Protein AF-A0A9P7FQL5-F1 (afdb_monomer_lite)

Sequence (85 aa):
MTTPLTVEEALSLHMEVKALQDREGISYAAAARELYLVEVAKHSSKVVAQEGFSKIMAQIEKHYPEQPIIEALNSNKGKGKENEA

Organism: NCBI:txid117069

pLDDT: mean 79.21, std 16.1, range [39.59, 98.25]

Secondary structure (DSSP, 8-state):
-PPPPPHHHHHHHHHHHHHHHHHHT--HHHHHHHHHHHHHHHHHHHHHHHHHHHHHHHHHHHH-TTS-HHHHHHHHHSSSS----

Foldseek 3Di:
DDDDDDPVRVVVLQVQLVVQCVVVVHDSVVSNVVVVVVVVVVVVVVVVVVVVVVVVVVVCCVVPVDDDPVCVVVVVVPPPPPDDD

Structure (mmCIF, N/CA/C/O backbone):
data_AF-A0A9P7FQL5-F1
#
_entry.id   AF-A0A9P7FQL5-F1
#
loop_
_atom_site.group_PDB
_atom_site.id
_atom_site.type_symbol
_atom_site.label_atom_id
_atom_site.label_alt_id
_atom_site.label_comp_id
_atom_site.label_asym_id
_atom_site.label_entity_id
_atom_site.label_seq_id
_atom_site.pdbx_PDB_ins_code
_atom_site.Cartn_x
_atom_site.Cartn_y
_atom_site.Cartn_z
_atom_site.occupancy
_atom_site.B_iso_or_equiv
_atom_site.auth_seq_id
_atom_site.auth_comp_id
_atom_site.auth_asym_id
_atom_site.auth_atom_id
_atom_site.pdbx_PDB_model_num
ATOM 1 N N . MET A 1 1 ? 9.868 4.782 -18.324 1.00 39.59 1 MET A N 1
ATOM 2 C CA . MET A 1 1 ? 8.442 4.569 -18.651 1.00 39.59 1 MET A CA 1
ATOM 3 C C . MET A 1 1 ? 7.928 3.524 -17.682 1.00 39.59 1 MET A C 1
ATOM 5 O O . MET A 1 1 ? 8.591 2.506 -17.542 1.00 39.59 1 MET A O 1
ATOM 9 N N . THR A 1 2 ? 6.861 3.804 -16.939 1.00 66.69 2 THR A N 1
ATOM 10 C CA . THR A 1 2 ? 6.250 2.816 -16.041 1.00 66.69 2 THR A CA 1
ATOM 11 C C . THR A 1 2 ? 5.541 1.762 -16.880 1.00 66.69 2 THR A C 1
ATOM 13 O O . THR A 1 2 ? 4.778 2.105 -17.782 1.00 66.69 2 THR A O 1
ATOM 16 N N . THR A 1 3 ? 5.824 0.487 -16.619 1.00 79.94 3 THR A N 1
ATOM 17 C CA . THR A 1 3 ? 5.095 -0.618 -17.244 1.00 79.94 3 THR A CA 1
ATOM 18 C C . THR A 1 3 ? 3.629 -0.523 -16.815 1.00 79.94 3 THR A C 1
ATOM 20 O O . THR A 1 3 ? 3.372 -0.383 -15.617 1.00 79.94 3 THR A O 1
ATOM 23 N N . PRO A 1 4 ? 2.666 -0.531 -17.750 1.00 85.19 4 PRO A N 1
ATOM 24 C CA . PRO A 1 4 ? 1.257 -0.560 -17.386 1.00 85.19 4 PRO A CA 1
ATOM 25 C C . PRO A 1 4 ? 0.927 -1.873 -16.669 1.00 85.19 4 PRO A C 1
ATOM 27 O O . PRO A 1 4 ? 1.510 -2.912 -16.977 1.00 85.19 4 PRO A O 1
ATOM 30 N N . LEU A 1 5 ? -0.018 -1.811 -15.731 1.00 86.44 5 LEU A N 1
ATOM 31 C CA . LEU A 1 5 ? -0.538 -3.000 -15.060 1.00 86.44 5 LEU A CA 1
ATOM 32 C C . LEU A 1 5 ? -1.196 -3.934 -16.079 1.00 86.44 5 LEU A C 1
ATOM 34 O O . LEU A 1 5 ? -1.874 -3.490 -17.011 1.00 86.44 5 LEU A O 1
ATOM 38 N N . THR A 1 6 ? -1.031 -5.231 -15.865 1.00 94.94 6 THR A N 1
ATOM 39 C CA . THR A 1 6 ? -1.842 -6.252 -16.524 1.00 94.94 6 THR A CA 1
ATOM 40 C C . THR A 1 6 ? -3.302 -6.154 -16.065 1.00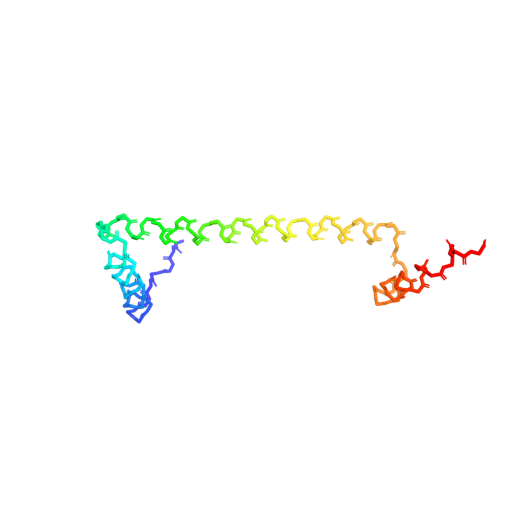 94.94 6 THR A C 1
ATOM 42 O O . THR A 1 6 ? -3.625 -5.550 -15.038 1.00 94.94 6 THR A O 1
ATOM 45 N N . VAL A 1 7 ? -4.217 -6.758 -16.829 1.00 93.31 7 VAL A N 1
ATOM 46 C CA . VAL A 1 7 ? -5.656 -6.762 -16.499 1.00 93.31 7 VAL A CA 1
ATOM 47 C C . VAL A 1 7 ? -5.917 -7.421 -15.141 1.00 93.31 7 VAL A C 1
ATOM 49 O O . VAL A 1 7 ? -6.744 -6.936 -14.373 1.00 93.31 7 VAL A O 1
ATOM 52 N N . GLU A 1 8 ? -5.195 -8.496 -14.829 1.00 94.81 8 GLU A N 1
ATOM 53 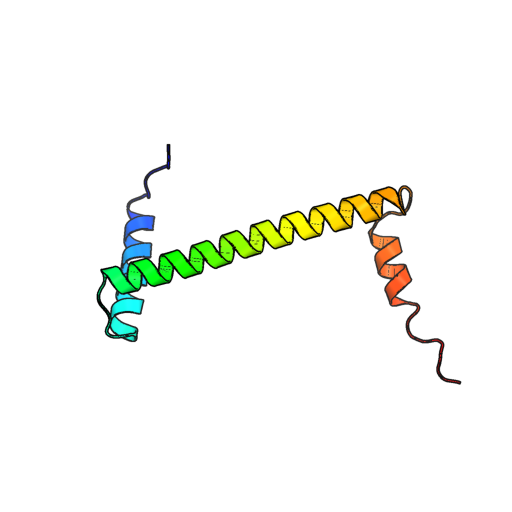C CA . GLU A 1 8 ? -5.310 -9.209 -13.555 1.00 94.81 8 GLU A CA 1
ATOM 54 C C . GLU A 1 8 ? -4.873 -8.332 -12.376 1.00 94.81 8 GLU A C 1
ATOM 56 O O . GLU A 1 8 ? -5.608 -8.198 -11.399 1.00 94.81 8 GLU A O 1
ATOM 61 N N . GLU A 1 9 ? -3.731 -7.653 -12.500 1.00 91.50 9 GLU A N 1
ATOM 62 C CA . GLU A 1 9 ? -3.232 -6.735 -11.471 1.00 91.50 9 GLU A CA 1
ATOM 63 C C . GLU A 1 9 ? -4.188 -5.555 -11.250 1.00 91.50 9 GLU A C 1
ATOM 65 O O . GLU A 1 9 ? -4.450 -5.166 -10.111 1.00 91.50 9 GLU A O 1
ATOM 70 N N . ALA A 1 10 ? -4.761 -5.009 -12.327 1.00 91.44 10 ALA A N 1
ATOM 71 C CA . ALA A 1 10 ? -5.741 -3.932 -12.235 1.00 91.44 10 ALA A CA 1
ATOM 72 C C . ALA A 1 10 ? -7.032 -4.377 -11.523 1.00 91.44 10 ALA A C 1
ATOM 74 O O . ALA A 1 10 ? -7.577 -3.626 -10.711 1.00 91.44 10 ALA A O 1
ATOM 75 N N . LEU A 1 11 ? -7.511 -5.598 -11.793 1.00 94.75 11 LEU A N 1
ATOM 76 C CA . LEU A 1 11 ? -8.681 -6.168 -11.120 1.00 94.75 11 LEU A CA 1
ATOM 77 C C . LEU A 1 11 ? -8.402 -6.452 -9.643 1.00 94.75 11 LEU A C 1
ATOM 79 O O . LEU A 1 11 ? -9.231 -6.111 -8.800 1.00 94.75 11 LEU A O 1
ATOM 83 N N . SER A 1 12 ? -7.234 -7.012 -9.318 1.00 94.56 12 SER A N 1
ATOM 84 C CA . SER A 1 12 ? -6.834 -7.251 -7.928 1.00 94.56 12 SER A CA 1
ATOM 85 C C . SER A 1 12 ? -6.796 -5.945 -7.135 1.00 94.56 12 SER A C 1
ATOM 87 O O . SER A 1 12 ? -7.430 -5.839 -6.084 1.00 94.56 12 SER A O 1
ATOM 89 N N . LEU A 1 13 ? -6.153 -4.910 -7.686 1.00 93.31 13 LEU A N 1
ATOM 90 C CA . LEU A 1 13 ? -6.099 -3.592 -7.057 1.00 93.31 13 LEU A CA 1
ATOM 91 C C . LEU A 1 13 ? -7.500 -2.988 -6.886 1.00 93.31 13 LEU A C 1
ATOM 93 O O . LEU A 1 13 ? -7.805 -2.411 -5.844 1.00 93.31 13 LEU A O 1
ATOM 97 N N . HIS A 1 14 ? -8.380 -3.143 -7.879 1.00 95.12 14 HIS A N 1
ATOM 98 C CA . HIS A 1 14 ? -9.763 -2.681 -7.773 1.00 95.12 14 HIS A CA 1
ATOM 99 C C . HIS A 1 14 ? -10.514 -3.349 -6.612 1.00 95.12 14 HIS A C 1
ATOM 101 O O . HIS A 1 14 ? -11.203 -2.655 -5.862 1.00 95.12 14 HIS A O 1
ATOM 107 N N . MET A 1 15 ? -10.367 -4.666 -6.433 1.00 97.88 15 MET A N 1
ATOM 108 C CA . MET A 1 15 ? -10.998 -5.384 -5.321 1.00 97.88 15 MET A CA 1
ATOM 109 C C . MET A 1 15 ? -10.504 -4.883 -3.964 1.00 97.88 15 MET A C 1
ATOM 111 O O . MET A 1 15 ? -11.313 -4.701 -3.057 1.00 97.88 15 MET A O 1
ATOM 115 N N . GLU A 1 16 ? -9.206 -4.614 -3.824 1.00 96.94 16 GLU A N 1
ATOM 116 C CA . GLU A 1 16 ? -8.638 -4.071 -2.586 1.00 96.94 16 GLU A CA 1
ATOM 117 C C . GLU A 1 16 ? -9.185 -2.675 -2.271 1.00 96.94 16 GLU A C 1
ATOM 119 O O . GLU A 1 16 ? -9.603 -2.409 -1.140 1.00 96.94 16 GLU A O 1
ATOM 124 N N . VAL A 1 17 ? -9.257 -1.797 -3.278 1.00 97.69 17 VAL A N 1
ATOM 125 C CA . VAL A 1 17 ? -9.838 -0.457 -3.115 1.00 97.69 17 VAL A CA 1
ATOM 126 C C . VAL A 1 17 ? -11.313 -0.559 -2.733 1.00 97.69 17 VAL A C 1
ATOM 128 O O . VAL A 1 17 ? -11.758 0.152 -1.833 1.00 97.69 17 VAL A O 1
ATOM 131 N N . LYS A 1 18 ? -12.074 -1.451 -3.378 1.00 97.75 18 LYS A N 1
ATOM 132 C CA . LYS A 1 18 ? -13.490 -1.692 -3.069 1.00 97.75 18 LYS A CA 1
ATOM 133 C C . LYS A 1 18 ? -13.693 -2.227 -1.657 1.00 97.75 18 LYS A C 1
ATOM 135 O O . LYS A 1 18 ? -14.533 -1.697 -0.939 1.00 97.75 18 LYS A O 1
ATOM 140 N N . ALA A 1 19 ? -12.896 -3.202 -1.235 1.00 97.88 19 ALA A N 1
ATOM 141 C CA . ALA A 1 19 ? -12.965 -3.745 0.114 1.00 97.88 19 ALA A CA 1
ATOM 142 C C . ALA A 1 19 ? -12.689 -2.665 1.171 1.00 97.88 19 ALA A C 1
ATOM 144 O O . ALA A 1 19 ? -13.399 -2.586 2.172 1.00 97.88 19 ALA A O 1
ATOM 145 N N . LEU A 1 20 ? -11.696 -1.799 0.939 1.00 96.69 20 LEU A N 1
ATOM 146 C CA . LEU A 1 20 ? -11.402 -0.686 1.842 1.00 96.69 20 LEU A CA 1
ATOM 147 C C . LEU A 1 20 ? -12.511 0.374 1.825 1.00 96.69 20 LEU A C 1
ATOM 149 O O . LEU A 1 20 ? -12.897 0.875 2.878 1.00 96.69 20 LEU A O 1
ATOM 153 N N . GLN A 1 21 ? -13.047 0.686 0.644 1.00 98.25 21 GLN A N 1
ATOM 154 C CA . GLN A 1 21 ? -14.169 1.606 0.486 1.00 98.25 21 GLN A CA 1
ATOM 155 C C . GLN A 1 21 ? -15.371 1.158 1.324 1.00 98.25 21 GLN A C 1
ATOM 157 O O . GLN A 1 21 ? -15.930 1.954 2.077 1.00 98.25 21 GLN A O 1
ATOM 162 N N . ASP A 1 22 ? -15.746 -0.114 1.198 1.00 98.06 22 ASP A N 1
ATOM 163 C CA . ASP A 1 22 ? -16.926 -0.673 1.849 1.00 98.06 22 ASP A CA 1
ATOM 164 C C . ASP A 1 22 ? -16.701 -0.831 3.367 1.00 98.06 22 ASP A C 1
ATOM 166 O O . ASP A 1 22 ? -17.629 -0.628 4.149 1.00 98.06 22 ASP A O 1
ATOM 170 N N . ARG A 1 23 ? -15.465 -1.126 3.800 1.00 97.75 23 ARG A N 1
ATOM 171 C CA . ARG A 1 23 ? -15.102 -1.251 5.222 1.00 97.75 23 ARG A CA 1
ATOM 172 C C . ARG A 1 23 ? -15.103 0.085 5.964 1.00 97.75 23 ARG A C 1
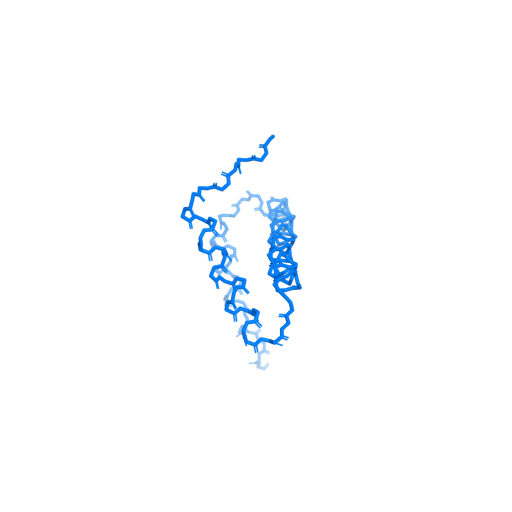ATOM 174 O O . ARG A 1 23 ? -15.583 0.145 7.090 1.00 97.75 23 ARG A O 1
ATOM 181 N N . GLU A 1 24 ? -14.546 1.130 5.357 1.00 96.50 24 GLU A N 1
ATOM 182 C CA . GLU A 1 24 ? -14.363 2.438 6.008 1.00 96.50 24 GLU A CA 1
ATOM 183 C C . GLU A 1 24 ? -15.501 3.425 5.689 1.00 96.50 24 GLU A C 1
ATOM 185 O O . GLU A 1 24 ? -15.562 4.512 6.259 1.00 96.50 24 GLU A O 1
ATOM 190 N N . GLY A 1 25 ? -16.396 3.084 4.753 1.00 97.50 25 GLY A N 1
ATOM 191 C CA . GLY A 1 25 ? -17.491 3.961 4.328 1.00 97.50 25 GLY A CA 1
ATOM 192 C C . GLY A 1 25 ? -17.020 5.240 3.625 1.00 97.50 25 GLY A C 1
ATOM 193 O O . GLY A 1 25 ? -17.712 6.258 3.655 1.00 97.50 25 GLY A O 1
ATOM 194 N N . ILE A 1 26 ? -15.834 5.212 3.011 1.00 97.19 26 ILE A N 1
ATOM 195 C CA . ILE A 1 26 ? -15.213 6.368 2.346 1.00 97.19 26 ILE A CA 1
ATOM 196 C C . ILE A 1 26 ? -15.448 6.352 0.831 1.00 97.19 26 ILE A C 1
ATOM 198 O O . ILE A 1 26 ? -16.015 5.419 0.265 1.00 97.19 26 ILE A O 1
ATOM 202 N N . SER A 1 27 ? -15.023 7.407 0.133 1.00 98.06 27 SER A N 1
ATOM 203 C CA . SER A 1 27 ? -15.072 7.421 -1.331 1.00 98.06 27 SER A CA 1
ATOM 204 C C . SER A 1 27 ? -14.014 6.487 -1.927 1.00 98.06 27 SER A C 1
ATOM 206 O O . SER A 1 27 ? -12.942 6.292 -1.355 1.00 98.06 27 SER A O 1
ATOM 208 N N . TYR A 1 28 ? -14.279 5.953 -3.123 1.00 96.88 28 TYR A N 1
ATOM 209 C CA . TYR A 1 28 ? -13.318 5.114 -3.849 1.00 96.88 28 TYR A CA 1
ATOM 210 C C . TYR A 1 28 ? -11.961 5.818 -4.038 1.00 96.88 28 TYR A C 1
ATOM 212 O O . TYR A 1 28 ? -10.908 5.216 -3.853 1.00 96.88 28 TYR A O 1
ATOM 220 N N . ALA A 1 29 ? -11.981 7.119 -4.351 1.00 95.94 29 ALA A N 1
ATOM 221 C CA . ALA A 1 29 ? -10.768 7.922 -4.503 1.00 95.94 29 ALA A CA 1
ATOM 222 C C . ALA A 1 29 ? -9.976 8.044 -3.190 1.00 95.94 29 ALA A C 1
ATOM 224 O O . ALA A 1 29 ? -8.748 7.979 -3.209 1.00 95.94 29 ALA A O 1
ATOM 225 N N . ALA A 1 30 ? -10.665 8.192 -2.053 1.00 95.19 30 ALA A N 1
ATOM 226 C CA . ALA A 1 30 ? -10.019 8.214 -0.745 1.00 95.19 30 ALA A CA 1
ATOM 227 C C . ALA A 1 30 ? -9.402 6.848 -0.409 1.00 95.19 30 ALA A C 1
ATOM 229 O O . ALA A 1 30 ? -8.231 6.793 -0.053 1.00 95.19 30 ALA A O 1
ATOM 230 N N . ALA A 1 31 ? -10.133 5.750 -0.620 1.00 96.56 31 ALA A N 1
ATOM 231 C CA . ALA A 1 31 ? -9.623 4.396 -0.403 1.00 96.56 31 ALA A CA 1
ATOM 232 C C . ALA A 1 31 ? -8.383 4.091 -1.264 1.00 96.56 31 ALA A C 1
ATOM 234 O O . ALA A 1 31 ? -7.378 3.594 -0.758 1.00 96.56 31 ALA A O 1
ATOM 235 N N . ALA A 1 32 ? -8.406 4.458 -2.549 1.00 95.56 32 ALA A N 1
ATOM 236 C CA . ALA A 1 32 ? -7.253 4.296 -3.433 1.00 95.56 32 ALA A CA 1
ATOM 237 C C . ALA A 1 32 ? -6.038 5.107 -2.957 1.00 95.56 32 ALA A C 1
ATOM 239 O O . ALA A 1 32 ? -4.908 4.618 -2.984 1.00 95.56 32 ALA A O 1
ATOM 240 N N . ARG A 1 33 ? -6.267 6.339 -2.483 1.00 93.75 33 ARG A N 1
ATOM 241 C CA . ARG A 1 33 ? -5.212 7.192 -1.929 1.00 93.75 33 ARG A CA 1
ATOM 242 C C . ARG A 1 33 ? -4.604 6.597 -0.658 1.00 93.75 33 ARG A C 1
ATOM 244 O O . ARG A 1 33 ? -3.385 6.625 -0.521 1.00 93.75 33 ARG A O 1
ATOM 251 N N . GLU A 1 34 ? -5.421 6.062 0.244 1.00 93.88 34 GLU A N 1
ATOM 252 C CA . GLU A 1 34 ? -4.944 5.422 1.475 1.00 93.88 34 GLU A CA 1
ATOM 253 C C . GLU A 1 34 ? -4.074 4.195 1.173 1.00 93.88 34 GLU A C 1
ATOM 255 O O . GLU A 1 34 ? -2.958 4.095 1.684 1.00 93.88 34 GLU A O 1
ATOM 260 N N . LEU A 1 35 ? -4.514 3.310 0.269 1.00 93.94 35 LEU A N 1
ATOM 261 C CA . LEU A 1 35 ? -3.708 2.156 -0.151 1.00 93.94 35 LEU A CA 1
ATOM 262 C C . LEU A 1 35 ? -2.371 2.581 -0.767 1.00 93.94 35 LEU A C 1
ATOM 264 O O . LEU A 1 35 ? -1.328 2.017 -0.432 1.00 93.94 35 LEU A O 1
ATOM 268 N N . TYR A 1 36 ? -2.378 3.618 -1.608 1.00 92.38 36 TYR A N 1
ATOM 269 C CA . TYR A 1 36 ? -1.151 4.167 -2.180 1.00 92.38 36 TYR A CA 1
ATOM 270 C C . TYR A 1 36 ? -0.186 4.680 -1.102 1.00 92.38 36 TYR A C 1
ATOM 272 O O . TYR A 1 36 ? 1.001 4.360 -1.138 1.00 92.38 36 TYR A O 1
ATOM 280 N N . LEU A 1 37 ? -0.674 5.448 -0.124 1.00 90.88 37 LEU A N 1
ATOM 281 C CA . LEU A 1 37 ? 0.169 5.986 0.948 1.00 90.88 37 LEU A CA 1
ATOM 282 C C . LEU A 1 37 ? 0.776 4.884 1.818 1.00 90.88 37 LEU A C 1
ATOM 284 O O . LEU A 1 37 ? 1.953 4.966 2.176 1.00 90.88 37 LEU A O 1
ATOM 288 N N . VAL A 1 38 ? 0.000 3.842 2.119 1.00 89.81 38 VAL A N 1
ATOM 289 C CA . VAL A 1 38 ? 0.487 2.663 2.842 1.00 89.81 38 VAL A CA 1
ATOM 290 C C . VAL A 1 38 ? 1.619 1.988 2.071 1.00 89.81 38 VAL A C 1
ATOM 292 O O . VAL A 1 38 ? 2.652 1.659 2.657 1.00 89.81 38 VAL A O 1
ATOM 295 N N . GLU A 1 39 ? 1.466 1.807 0.761 1.00 88.56 39 GLU A N 1
ATOM 296 C CA . GLU A 1 39 ? 2.487 1.144 -0.049 1.00 88.56 39 GLU A CA 1
ATOM 297 C C . GLU A 1 39 ? 3.753 1.998 -0.203 1.00 88.56 39 GLU A C 1
ATOM 299 O O . GLU A 1 39 ? 4.869 1.493 -0.056 1.00 88.56 39 GLU A O 1
ATOM 304 N N . VAL A 1 40 ? 3.602 3.315 -0.371 1.00 86.56 40 VAL A N 1
ATOM 305 C CA . VAL A 1 40 ? 4.729 4.259 -0.347 1.00 86.56 40 VAL A CA 1
ATOM 306 C C . VAL A 1 40 ? 5.485 4.168 0.979 1.00 86.56 40 VAL A C 1
ATOM 308 O O . VAL A 1 40 ? 6.707 4.043 0.971 1.00 86.56 40 VAL A O 1
ATOM 311 N N . ALA A 1 41 ? 4.787 4.152 2.118 1.00 83.56 41 ALA A N 1
ATOM 312 C CA . ALA A 1 41 ? 5.422 4.047 3.431 1.00 83.56 41 ALA A CA 1
ATOM 313 C C . ALA A 1 41 ? 6.203 2.726 3.608 1.00 83.56 41 ALA A C 1
ATOM 315 O O . ALA A 1 41 ? 7.316 2.718 4.150 1.00 83.56 41 ALA A O 1
ATOM 316 N N . LYS A 1 42 ? 5.674 1.604 3.102 1.00 83.38 42 LYS A N 1
ATOM 317 C CA . LYS A 1 42 ? 6.393 0.316 3.086 1.00 83.38 42 LYS A CA 1
ATOM 318 C C . LYS A 1 42 ? 7.648 0.378 2.218 1.00 83.38 42 LYS A C 1
ATOM 320 O O . LYS A 1 42 ? 8.696 -0.124 2.618 1.00 83.38 42 LYS A O 1
ATOM 325 N N . HIS A 1 43 ? 7.571 0.994 1.044 1.00 81.62 43 HIS A N 1
ATOM 326 C CA . HIS A 1 43 ? 8.736 1.149 0.177 1.00 81.62 43 HIS A CA 1
ATOM 327 C C . HIS A 1 43 ? 9.797 2.060 0.797 1.00 81.62 43 HIS A C 1
ATOM 329 O O . HIS A 1 43 ? 10.969 1.688 0.827 1.00 81.62 43 HIS A O 1
ATOM 335 N N . SER A 1 44 ? 9.400 3.203 1.359 1.00 79.56 44 SER A N 1
ATOM 336 C CA . SER A 1 44 ? 10.324 4.116 2.035 1.00 79.56 44 SER A CA 1
ATOM 337 C C . SER A 1 44 ? 11.029 3.443 3.213 1.00 79.56 44 SER A C 1
ATOM 339 O O . SER A 1 44 ? 12.244 3.559 3.341 1.00 79.56 44 SER A O 1
ATOM 341 N N . SER A 1 45 ? 10.306 2.682 4.039 1.00 77.12 45 SER A N 1
ATOM 342 C CA . SER A 1 45 ? 10.913 1.959 5.166 1.00 77.12 45 SER A CA 1
ATOM 343 C C . SER A 1 45 ? 11.880 0.858 4.719 1.00 77.12 45 SER A C 1
ATOM 345 O O . SER A 1 45 ? 12.949 0.728 5.312 1.00 77.12 45 SER A O 1
ATOM 347 N N . LYS A 1 46 ? 11.576 0.121 3.640 1.00 75.69 46 LYS A N 1
ATOM 348 C CA . LYS A 1 46 ? 12.505 -0.860 3.046 1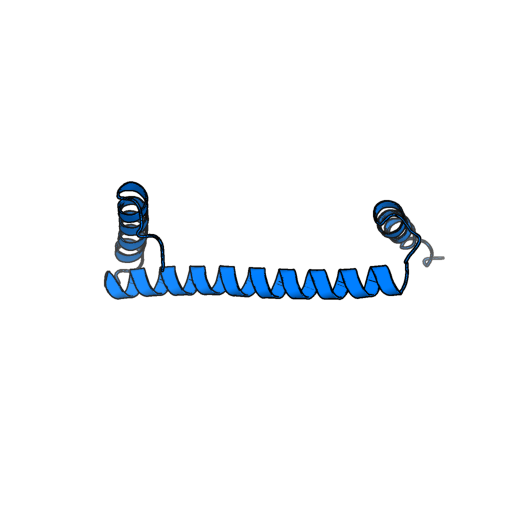.00 75.69 46 LYS A CA 1
ATOM 349 C C . LYS A 1 46 ? 13.794 -0.211 2.544 1.00 75.69 46 LYS A C 1
ATOM 351 O O . LYS A 1 46 ? 14.870 -0.722 2.834 1.00 75.69 46 LYS A O 1
ATOM 356 N N . VAL A 1 47 ? 13.692 0.911 1.829 1.00 75.06 47 VAL A N 1
ATOM 357 C CA . VAL A 1 47 ? 14.865 1.643 1.316 1.00 75.06 47 VAL A CA 1
ATOM 358 C C . VAL A 1 47 ? 15.729 2.140 2.473 1.00 75.06 47 VAL A C 1
ATOM 360 O O . VAL A 1 47 ? 16.928 1.878 2.499 1.00 75.06 47 VAL A O 1
ATOM 363 N N . VAL A 1 48 ? 15.117 2.767 3.480 1.00 73.38 48 VAL A N 1
ATOM 364 C CA . VAL A 1 48 ? 15.837 3.253 4.667 1.00 73.38 48 VAL A CA 1
ATOM 365 C C . VAL A 1 48 ? 16.501 2.100 5.429 1.00 73.38 48 VAL A C 1
ATOM 367 O O . VAL A 1 48 ? 17.657 2.218 5.838 1.00 73.38 48 VAL A O 1
ATOM 370 N N . ALA A 1 49 ? 15.816 0.963 5.589 1.00 74.62 49 ALA A N 1
ATOM 371 C CA . ALA A 1 49 ? 16.382 -0.222 6.230 1.00 74.62 49 ALA A CA 1
ATOM 372 C C . ALA A 1 49 ? 17.569 -0.797 5.440 1.00 74.62 49 ALA A C 1
ATOM 374 O O . ALA A 1 49 ? 18.586 -1.153 6.034 1.00 74.62 49 ALA A O 1
ATOM 375 N N . GLN A 1 50 ? 17.472 -0.844 4.110 1.00 76.94 50 GLN A N 1
ATOM 376 C CA . GLN A 1 50 ? 18.544 -1.319 3.238 1.00 76.94 50 GLN A CA 1
ATOM 377 C C . GLN A 1 50 ? 19.767 -0.393 3.279 1.00 76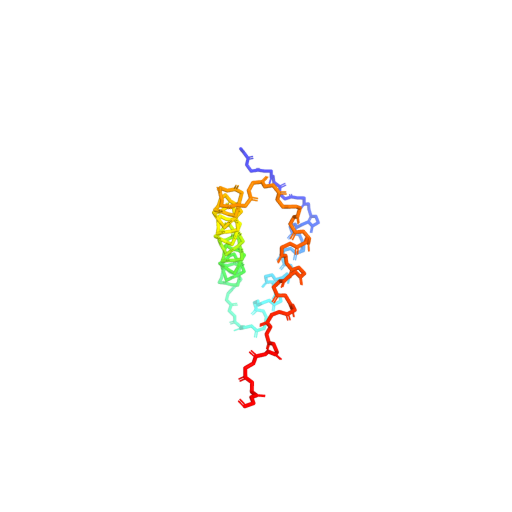.94 50 GLN A C 1
ATOM 379 O O . GLN A 1 50 ? 20.895 -0.870 3.380 1.00 76.94 50 GLN A O 1
ATOM 384 N N . GLU A 1 51 ? 19.571 0.926 3.259 1.00 75.50 51 GLU A N 1
ATOM 385 C CA . GLU A 1 51 ? 20.664 1.891 3.417 1.00 75.50 51 GLU A CA 1
ATOM 386 C C . GLU A 1 51 ? 21.335 1.782 4.790 1.00 75.50 51 GLU A C 1
ATOM 388 O O . GLU A 1 51 ? 22.563 1.841 4.889 1.00 75.50 51 GLU A O 1
ATOM 393 N N . GLY A 1 52 ? 20.542 1.606 5.852 1.00 76.19 52 GLY A N 1
ATOM 394 C CA . GLY A 1 52 ? 21.046 1.363 7.202 1.00 76.19 52 GLY A CA 1
ATOM 395 C C . GLY A 1 52 ? 21.881 0.086 7.275 1.00 76.19 52 GLY A C 1
ATOM 396 O O . GLY A 1 52 ? 22.999 0.111 7.787 1.00 76.19 52 GLY A O 1
ATOM 397 N N . PHE A 1 53 ? 21.382 -1.004 6.690 1.00 77.25 53 PHE A N 1
ATOM 398 C CA . PHE A 1 53 ? 22.094 -2.276 6.613 1.00 77.25 53 PHE A CA 1
ATOM 399 C C . PHE A 1 53 ? 23.424 -2.142 5.863 1.00 77.25 53 PHE A C 1
ATOM 401 O O . PHE A 1 53 ? 24.457 -2.536 6.394 1.00 77.25 53 PHE A O 1
ATOM 408 N N . SER A 1 54 ? 23.438 -1.510 4.687 1.00 75.62 54 SER A N 1
ATOM 409 C CA . SER A 1 54 ? 24.668 -1.289 3.913 1.00 75.62 54 SER A CA 1
ATOM 410 C C . SER A 1 54 ? 25.704 -0.460 4.677 1.00 75.62 54 SER A C 1
ATOM 412 O O . SER A 1 54 ? 26.894 -0.762 4.625 1.00 75.62 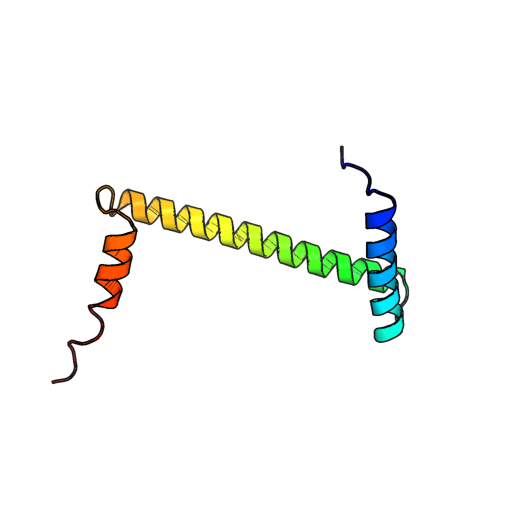54 SER A O 1
ATOM 414 N N . LYS A 1 55 ? 25.274 0.562 5.430 1.00 79.81 55 LYS A N 1
ATOM 415 C CA . LYS A 1 55 ? 26.173 1.362 6.281 1.00 79.81 55 LYS A CA 1
ATOM 416 C C . LYS A 1 55 ? 26.767 0.535 7.419 1.00 79.81 55 LYS A C 1
ATOM 418 O O . LYS A 1 55 ? 27.959 0.659 7.691 1.00 79.81 55 LYS A O 1
ATOM 423 N N . ILE A 1 56 ? 25.957 -0.308 8.061 1.00 82.06 56 ILE A N 1
ATOM 424 C CA . ILE A 1 56 ? 26.416 -1.227 9.109 1.00 82.06 56 ILE A CA 1
ATOM 425 C C . ILE A 1 56 ? 27.417 -2.226 8.522 1.00 82.06 56 ILE A C 1
ATOM 427 O O . ILE A 1 56 ? 28.499 -2.388 9.077 1.00 82.06 56 ILE A O 1
ATOM 431 N N . MET A 1 57 ? 27.109 -2.830 7.373 1.00 80.06 57 MET A N 1
ATOM 432 C CA . MET A 1 57 ? 28.003 -3.773 6.696 1.00 80.06 57 MET A CA 1
ATOM 433 C C . MET A 1 57 ? 29.339 -3.131 6.321 1.00 80.06 57 MET A C 1
ATOM 435 O O . MET A 1 57 ? 30.382 -3.677 6.663 1.00 80.06 57 MET A O 1
ATOM 439 N N . ALA A 1 58 ? 29.326 -1.929 5.739 1.00 80.69 58 ALA A N 1
ATOM 440 C CA . ALA A 1 58 ? 30.550 -1.196 5.419 1.00 80.69 58 ALA A CA 1
ATOM 441 C C . ALA A 1 58 ? 31.390 -0.873 6.671 1.00 80.69 58 ALA A C 1
ATOM 443 O O . ALA A 1 58 ? 32.621 -0.874 6.623 1.00 80.69 58 ALA A O 1
ATOM 444 N N . GLN A 1 59 ? 30.747 -0.598 7.812 1.00 78.06 59 GLN A N 1
ATOM 445 C CA . GLN A 1 59 ? 31.458 -0.418 9.079 1.00 78.06 59 GLN A CA 1
ATOM 446 C C . GLN A 1 59 ? 32.034 -1.732 9.605 1.00 78.06 59 GLN A C 1
ATOM 448 O O . GLN A 1 59 ? 33.172 -1.732 10.069 1.00 78.06 59 GLN A O 1
ATOM 453 N N . ILE A 1 60 ? 31.293 -2.836 9.528 1.00 74.25 60 ILE A N 1
ATOM 454 C CA . ILE A 1 60 ? 31.769 -4.153 9.964 1.00 74.25 60 ILE A CA 1
ATOM 455 C C . ILE A 1 60 ? 32.965 -4.587 9.116 1.00 74.25 60 ILE A C 1
ATOM 457 O O . ILE A 1 60 ? 34.003 -4.900 9.684 1.00 74.25 60 ILE A O 1
ATOM 461 N N . GLU A 1 61 ? 32.876 -4.518 7.787 1.00 77.06 61 GLU A N 1
ATOM 462 C CA . GLU A 1 61 ? 33.978 -4.858 6.873 1.00 77.06 61 GLU A CA 1
ATOM 463 C C . GLU A 1 61 ? 35.226 -4.005 7.132 1.00 77.06 61 GLU A C 1
ATOM 465 O O . GLU A 1 61 ? 36.346 -4.512 7.123 1.00 77.06 61 GLU A O 1
ATOM 470 N N . LYS A 1 62 ? 35.046 -2.713 7.438 1.00 77.38 62 LYS A N 1
ATOM 471 C CA . LYS A 1 62 ? 36.156 -1.814 7.776 1.00 77.38 62 LYS A CA 1
ATOM 472 C C . LYS A 1 62 ? 36.866 -2.195 9.081 1.00 77.38 62 LYS A C 1
ATOM 474 O O . LYS A 1 62 ? 38.077 -2.009 9.175 1.00 77.38 62 LYS A O 1
ATOM 479 N N . HIS A 1 63 ? 36.135 -2.649 10.100 1.00 76.50 63 HIS A N 1
ATOM 480 C CA . HIS A 1 63 ? 36.697 -2.916 11.434 1.00 76.50 63 HIS A CA 1
ATOM 481 C C . HIS A 1 63 ? 37.035 -4.397 11.668 1.00 76.50 63 HIS A C 1
ATOM 483 O O . HIS A 1 63 ? 37.847 -4.698 12.540 1.00 76.50 63 HIS A O 1
ATOM 489 N N . TYR A 1 64 ? 36.456 -5.308 10.883 1.00 70.56 64 TYR A N 1
ATOM 490 C CA . TYR A 1 64 ? 36.620 -6.760 10.987 1.00 70.56 64 TYR A CA 1
ATOM 491 C C . TYR A 1 64 ? 36.834 -7.399 9.598 1.00 70.56 64 TYR A C 1
ATOM 493 O O . TYR A 1 64 ? 36.029 -8.228 9.174 1.00 70.56 64 TYR A O 1
ATOM 501 N N . PRO A 1 65 ? 37.912 -7.040 8.873 1.00 65.06 65 PRO A N 1
ATOM 502 C CA . PRO A 1 65 ? 38.123 -7.461 7.483 1.00 65.06 65 PRO A CA 1
ATOM 503 C C . PRO A 1 65 ? 38.382 -8.968 7.299 1.00 65.06 65 PRO A C 1
ATOM 505 O O . PRO A 1 65 ? 38.252 -9.472 6.189 1.00 65.06 65 PRO A O 1
ATOM 508 N N . GLU A 1 66 ? 38.739 -9.693 8.365 1.00 65.62 66 GLU A N 1
ATOM 509 C CA . GLU A 1 66 ? 39.237 -11.080 8.288 1.00 65.62 66 GLU A CA 1
ATOM 510 C C . GLU A 1 66 ? 38.368 -12.109 9.038 1.00 65.62 66 GLU A C 1
ATOM 512 O O . GLU A 1 66 ? 38.772 -13.259 9.185 1.00 65.62 66 GLU A O 1
ATOM 517 N N . GLN A 1 67 ? 37.178 -11.741 9.531 1.00 58.16 67 GLN A N 1
ATOM 518 C CA . GLN A 1 67 ? 36.301 -12.696 10.224 1.00 58.16 67 GLN A CA 1
ATOM 519 C C . GLN A 1 67 ? 35.090 -13.062 9.359 1.00 58.16 67 GLN A C 1
ATOM 521 O O . GLN A 1 67 ? 34.297 -12.175 9.027 1.00 58.16 67 GLN A O 1
ATOM 526 N N . PRO A 1 68 ? 34.878 -14.348 9.012 1.00 57.62 68 PRO A N 1
ATOM 527 C CA . PRO A 1 68 ? 33.624 -14.760 8.402 1.00 57.62 68 PRO A CA 1
ATOM 528 C C . PRO A 1 68 ? 32.474 -14.401 9.355 1.00 57.62 68 PRO A C 1
ATOM 530 O O . PRO A 1 68 ? 32.459 -14.793 10.519 1.00 57.62 68 PRO A O 1
ATOM 533 N N . ILE A 1 69 ? 31.502 -13.637 8.850 1.00 59.41 69 ILE A N 1
ATOM 534 C CA . ILE A 1 69 ? 30.393 -12.982 9.581 1.00 59.41 69 ILE A CA 1
ATOM 535 C C . ILE A 1 69 ? 29.666 -13.921 10.570 1.00 59.41 69 ILE A C 1
ATOM 537 O O . ILE A 1 69 ? 29.171 -13.491 11.615 1.00 59.41 69 ILE A O 1
ATOM 541 N N . ILE A 1 70 ? 29.635 -15.220 10.264 1.00 57.56 70 ILE A N 1
ATOM 542 C CA . ILE A 1 70 ? 29.018 -16.272 11.081 1.00 57.56 70 ILE A CA 1
ATOM 543 C C . ILE A 1 70 ? 29.768 -16.476 12.411 1.00 57.56 70 ILE A C 1
ATOM 545 O O . ILE A 1 70 ? 29.132 -16.698 13.440 1.00 57.56 70 ILE A O 1
ATOM 549 N N . GLU A 1 71 ? 31.096 -16.351 12.440 1.00 55.41 71 GLU A N 1
ATOM 550 C CA . GLU A 1 71 ? 31.892 -16.504 13.665 1.00 55.41 71 GLU A CA 1
ATOM 551 C C . GLU A 1 71 ? 31.786 -15.288 14.588 1.00 55.41 71 GLU A C 1
ATOM 553 O O . GLU A 1 71 ? 31.686 -15.460 15.803 1.00 55.41 71 GLU A O 1
ATOM 558 N N . ALA A 1 72 ? 31.718 -14.068 14.044 1.00 57.50 72 ALA A N 1
ATOM 559 C CA . ALA A 1 72 ? 31.568 -12.848 14.841 1.00 57.50 72 ALA A CA 1
ATOM 560 C C . ALA A 1 72 ? 30.191 -12.776 15.533 1.00 57.50 72 ALA A C 1
ATOM 562 O O . ALA A 1 72 ? 30.097 -12.451 16.720 1.00 57.50 72 ALA A O 1
ATOM 563 N N . LEU A 1 73 ? 29.118 -13.156 14.825 1.00 59.12 73 LEU A N 1
ATOM 564 C CA . LEU A 1 73 ? 27.762 -13.226 15.385 1.00 59.12 73 LEU A CA 1
ATOM 565 C C . LEU A 1 73 ? 27.624 -14.335 16.442 1.00 59.12 73 LEU A C 1
ATOM 567 O O . LEU A 1 73 ? 27.005 -14.117 17.486 1.00 59.12 73 LEU A O 1
ATOM 571 N N . ASN A 1 74 ? 28.237 -15.502 16.217 1.00 56.75 74 ASN A N 1
ATOM 572 C CA . ASN A 1 74 ? 28.236 -16.597 17.192 1.00 56.75 74 ASN A CA 1
ATOM 573 C C . ASN A 1 74 ? 29.129 -16.307 18.411 1.00 56.75 74 ASN A C 1
ATOM 575 O O . ASN A 1 74 ? 28.763 -16.669 19.530 1.00 56.75 74 ASN A O 1
ATOM 579 N N . SER A 1 75 ? 30.239 -15.584 18.236 1.00 58.34 75 SER A N 1
ATOM 580 C CA . SER A 1 75 ? 31.129 -15.181 19.337 1.00 58.34 75 SER A CA 1
ATOM 581 C C . SER A 1 75 ? 30.476 -14.181 20.295 1.00 58.34 75 SER A C 1
ATOM 583 O O . SER A 1 75 ? 30.771 -14.189 21.490 1.00 58.34 75 SER A O 1
ATOM 585 N N . ASN A 1 76 ? 29.555 -13.343 19.807 1.00 57.22 76 ASN A N 1
ATOM 586 C CA . ASN A 1 76 ? 28.848 -12.366 20.641 1.00 57.22 76 ASN A CA 1
ATOM 587 C C . ASN A 1 76 ? 27.666 -12.981 21.415 1.00 57.22 76 ASN A C 1
ATOM 589 O O . ASN A 1 76 ? 27.285 -12.487 22.473 1.00 57.22 76 ASN A O 1
ATOM 593 N N . LYS A 1 77 ? 27.119 -14.109 20.939 1.00 54.31 77 LYS A N 1
ATOM 594 C CA . LYS A 1 77 ? 26.068 -14.867 21.642 1.00 54.31 77 LYS A CA 1
ATOM 595 C C . LYS A 1 77 ? 26.589 -15.586 22.899 1.00 54.31 77 LYS A C 1
ATOM 597 O O . LYS A 1 77 ? 25.797 -15.916 23.778 1.00 54.31 77 LYS A O 1
ATOM 602 N N . GLY A 1 78 ? 27.904 -15.806 23.002 1.00 53.88 78 GLY A N 1
ATOM 603 C CA . GLY A 1 78 ? 28.551 -16.487 24.131 1.00 53.88 78 GLY A CA 1
ATOM 604 C C . GLY A 1 78 ? 29.023 -15.587 25.280 1.00 53.88 78 GLY A C 1
ATOM 605 O O . GLY A 1 78 ? 29.272 -16.098 26.364 1.00 53.88 78 GLY A O 1
ATOM 606 N N . LYS A 1 79 ? 29.127 -14.262 25.095 1.00 56.84 79 LYS A N 1
ATOM 607 C CA . LYS A 1 79 ? 29.747 -13.355 26.090 1.00 56.84 79 LYS A CA 1
ATOM 608 C C . LYS A 1 79 ? 28.773 -12.666 27.057 1.00 56.84 79 LYS A C 1
ATOM 610 O O . LYS A 1 79 ? 29.178 -11.807 27.828 1.00 56.84 79 LYS A O 1
ATOM 615 N N . GLY A 1 80 ? 27.494 -13.040 27.045 1.00 54.84 80 GLY A N 1
ATOM 616 C CA . GLY A 1 80 ? 26.457 -12.421 27.881 1.00 54.84 80 GLY A CA 1
ATOM 617 C C . GLY A 1 80 ? 26.192 -13.084 29.239 1.00 54.84 80 GLY A C 1
ATOM 618 O O . GLY A 1 80 ? 25.169 -12.774 29.839 1.00 54.84 80 GLY A O 1
ATOM 619 N N . LYS A 1 81 ? 27.023 -14.029 29.708 1.00 58.00 81 LYS A N 1
ATOM 620 C CA . LYS A 1 81 ? 26.746 -14.812 30.935 1.00 58.00 81 LYS A CA 1
ATOM 621 C C . LYS A 1 81 ? 27.904 -14.915 31.932 1.00 58.00 81 LYS A C 1
ATOM 623 O O . LYS A 1 81 ? 27.995 -15.898 32.655 1.00 58.00 81 LYS A O 1
ATOM 628 N N . GLU A 1 82 ? 28.760 -13.907 32.014 1.00 56.72 82 GLU A N 1
ATOM 629 C CA . GLU A 1 82 ? 29.806 -13.861 33.044 1.00 56.72 82 GLU A CA 1
ATOM 630 C C . GLU A 1 82 ? 29.865 -12.462 33.661 1.00 56.72 82 GLU A C 1
ATOM 632 O O . GLU A 1 82 ? 30.795 -11.706 33.412 1.00 56.72 82 GLU A O 1
ATOM 637 N N . ASN A 1 83 ? 28.819 -12.071 34.397 1.00 53.75 83 ASN A N 1
ATOM 638 C CA . ASN A 1 83 ? 28.931 -11.019 35.414 1.00 53.75 83 ASN A CA 1
ATOM 639 C C . ASN A 1 83 ? 27.769 -11.085 36.424 1.00 53.75 83 ASN A C 1
ATOM 641 O O . ASN A 1 83 ? 27.054 -10.115 36.644 1.00 53.75 83 ASN A O 1
ATOM 645 N N . GLU A 1 84 ? 27.573 -12.258 37.022 1.00 50.78 84 GLU A N 1
ATOM 646 C CA . GLU A 1 84 ? 26.891 -12.405 38.313 1.00 50.78 84 GLU A CA 1
ATOM 647 C C . GLU A 1 84 ? 27.673 -13.437 39.135 1.00 50.78 84 GLU A C 1
ATOM 649 O O . GLU A 1 84 ? 27.493 -14.643 38.964 1.00 50.78 84 GLU A O 1
ATOM 654 N N . ALA A 1 85 ? 28.590 -12.949 39.973 1.00 44.38 85 ALA A N 1
ATOM 655 C CA . ALA A 1 85 ? 29.123 -13.631 41.152 1.00 44.38 85 ALA A CA 1
ATOM 656 C C . ALA A 1 85 ? 29.706 -12.585 42.110 1.00 44.38 85 ALA A C 1
ATOM 658 O O . ALA A 1 85 ? 30.517 -11.755 41.638 1.00 44.38 85 ALA A O 1
#

Radius of gyration: 23.08 Å; chains: 1; bounding box: 57×25×60 Å